Protein AF-A0AAD2JBN5-F1 (afdb_monomer_lite)

Sequence (155 aa):
MAGKEYICRPYSPGMELPEGVFPPLQGYTHGDLIAAAHGRVEALMLKKGIDPTLIRESLIALATHLTEAFEKEAVEYQIASWYQKPYIDPAARSRSVEKMGEDFGGAAVDAAGDSLKRSPLLLQGKNFYGDYIEAAGDAVHDLIVTLNAREPNAL

pLDDT: mean 89.74, std 15.07, range [35.66, 98.75]

Structure (mmCIF, N/CA/C/O backbone):
data_AF-A0AAD2JBN5-F1
#
_entry.id   AF-A0AAD2JBN5-F1
#
loop_
_atom_site.group_PDB
_atom_site.id
_atom_site.type_symbol
_atom_site.label_atom_id
_atom_site.label_alt_id
_atom_site.label_comp_id
_atom_site.label_asym_id
_atom_site.label_entity_id
_atom_site.label_seq_id
_atom_site.pdbx_PDB_ins_code
_atom_site.Cartn_x
_atom_site.Cartn_y
_atom_site.Cartn_z
_atom_site.occupancy
_atom_site.B_iso_or_equiv
_atom_site.auth_seq_id
_atom_site.auth_comp_id
_atom_site.auth_asym_id
_atom_site.auth_atom_id
_atom_site.pdbx_PDB_model_num
ATOM 1 N N . MET A 1 1 ? 17.304 26.754 -5.818 1.00 35.66 1 MET A N 1
ATOM 2 C CA . MET A 1 1 ? 16.487 26.115 -6.871 1.00 35.66 1 MET A CA 1
ATOM 3 C C . MET A 1 1 ? 15.078 26.028 -6.313 1.00 35.66 1 MET A C 1
ATOM 5 O O . MET A 1 1 ? 14.879 25.280 -5.368 1.00 35.66 1 MET A O 1
ATOM 9 N N . ALA A 1 2 ? 14.165 26.896 -6.753 1.00 36.47 2 ALA A N 1
ATOM 10 C CA . ALA A 1 2 ? 12.794 26.917 -6.245 1.00 36.47 2 ALA A CA 1
ATOM 11 C C . ALA A 1 2 ? 12.094 25.613 -6.655 1.00 36.47 2 ALA A C 1
ATOM 13 O O . ALA A 1 2 ? 12.016 25.315 -7.847 1.00 36.47 2 ALA A O 1
ATOM 14 N N . GLY A 1 3 ? 11.673 24.816 -5.670 1.00 36.81 3 GLY A N 1
ATOM 15 C CA . GLY A 1 3 ? 10.945 23.574 -5.899 1.00 36.81 3 GLY A CA 1
ATOM 16 C C . GLY A 1 3 ? 9.620 23.897 -6.572 1.00 36.81 3 GLY A C 1
ATOM 17 O O . GLY A 1 3 ? 8.780 24.572 -5.984 1.00 36.81 3 GLY A O 1
ATOM 18 N N . LYS A 1 4 ? 9.456 23.475 -7.827 1.00 38.38 4 LYS A N 1
ATOM 19 C CA . LYS A 1 4 ? 8.137 23.460 -8.451 1.00 38.38 4 LYS A CA 1
ATOM 20 C C . LYS A 1 4 ? 7.315 22.434 -7.683 1.00 38.38 4 LYS A C 1
ATOM 22 O O . LYS A 1 4 ? 7.654 21.256 -7.685 1.00 38.38 4 LYS A O 1
ATOM 27 N N . GLU A 1 5 ? 6.288 22.907 -6.996 1.00 38.88 5 GLU A N 1
ATOM 28 C CA . GLU A 1 5 ? 5.240 22.071 -6.428 1.00 38.88 5 GLU A CA 1
ATOM 29 C C . GLU A 1 5 ? 4.527 21.408 -7.615 1.00 38.88 5 GLU A C 1
ATOM 31 O O . GLU A 1 5 ? 3.776 22.050 -8.354 1.00 38.88 5 GLU A O 1
ATOM 36 N N . TYR A 1 6 ? 4.871 20.153 -7.901 1.00 48.19 6 TYR A N 1
ATOM 37 C CA . TYR A 1 6 ? 4.195 19.388 -8.938 1.00 48.19 6 TYR A CA 1
ATOM 38 C C . TYR A 1 6 ? 2.863 18.931 -8.358 1.00 48.19 6 TYR A C 1
ATOM 40 O O . TYR A 1 6 ? 2.789 17.930 -7.657 1.00 48.19 6 TYR A O 1
ATOM 48 N N . ILE A 1 7 ? 1.806 19.699 -8.618 1.00 51.84 7 ILE A N 1
ATOM 49 C CA . ILE A 1 7 ? 0.442 19.256 -8.330 1.00 51.84 7 ILE A CA 1
ATOM 50 C C . ILE A 1 7 ? 0.165 18.077 -9.265 1.00 51.84 7 ILE A C 1
ATOM 52 O O . ILE A 1 7 ? 0.057 18.269 -10.481 1.00 51.84 7 ILE A O 1
ATOM 56 N N . CYS A 1 8 ? 0.084 16.868 -8.707 1.00 55.94 8 CYS A N 1
ATOM 57 C CA . CYS A 1 8 ? -0.331 15.679 -9.438 1.00 55.94 8 CYS A CA 1
ATOM 58 C C . CYS A 1 8 ? -1.744 15.920 -9.983 1.00 55.94 8 CYS A C 1
ATOM 60 O O . CYS A 1 8 ? -2.702 16.055 -9.224 1.00 55.94 8 CYS A O 1
ATOM 62 N N . ARG A 1 9 ? -1.876 16.060 -11.307 1.00 61.97 9 ARG A N 1
ATOM 63 C CA . ARG A 1 9 ? -3.187 16.151 -11.957 1.00 61.97 9 ARG A CA 1
ATOM 64 C C . ARG A 1 9 ? -3.671 14.740 -12.289 1.00 61.97 9 ARG A C 1
ATOM 66 O O . ARG A 1 9 ? -2.858 13.945 -12.772 1.00 61.97 9 ARG A O 1
ATOM 73 N N . PRO A 1 10 ? -4.972 14.446 -12.111 1.00 69.88 10 PRO A N 1
ATOM 74 C CA . PRO A 1 10 ? -5.550 13.200 -12.593 1.00 69.88 10 PRO A CA 1
ATOM 75 C C . PRO A 1 10 ? -5.239 13.028 -14.080 1.00 69.88 10 PRO A C 1
ATOM 77 O O . PRO A 1 10 ? -5.446 13.960 -14.870 1.00 69.88 10 PRO A O 1
ATOM 80 N N . TYR A 1 11 ? -4.722 11.861 -14.460 1.00 73.62 11 TYR A N 1
ATOM 81 C CA . TYR A 1 11 ? -4.402 11.589 -15.855 1.00 73.62 11 TYR A CA 1
ATOM 82 C C . TYR A 1 11 ? -5.662 11.681 -16.721 1.00 73.62 11 TYR A C 1
ATOM 84 O O . TYR A 1 11 ? -6.729 11.181 -16.369 1.00 73.62 11 TYR A O 1
ATOM 92 N N . SER A 1 12 ? -5.536 12.315 -17.884 1.00 73.50 12 SER A N 1
ATOM 93 C CA . SER A 1 12 ? -6.559 12.302 -18.929 1.00 73.50 12 SER A CA 1
ATOM 94 C C . SER A 1 12 ? -5.926 11.768 -20.212 1.00 73.50 12 SER A C 1
ATOM 96 O O . SER A 1 12 ? -4.851 12.254 -20.580 1.00 73.50 12 SER A O 1
ATOM 98 N N . PRO A 1 13 ? -6.551 10.800 -20.912 1.00 73.81 13 PRO A N 1
ATOM 99 C CA . PRO A 1 13 ? -6.034 10.311 -22.185 1.00 73.81 13 PRO A CA 1
ATOM 100 C C . PRO A 1 13 ? -5.768 11.467 -23.158 1.00 73.81 13 PRO A C 1
ATOM 102 O O . PRO A 1 13 ? -6.639 12.305 -23.385 1.00 73.81 13 PRO A O 1
ATOM 105 N N . GLY A 1 14 ? -4.553 11.525 -23.709 1.00 71.12 14 GLY A N 1
ATOM 106 C CA . GLY A 1 14 ? -4.113 12.611 -24.594 1.00 71.12 14 GLY A CA 1
ATOM 107 C C . GLY A 1 14 ? -3.492 13.827 -23.892 1.00 71.12 14 GLY A C 1
ATOM 108 O O . GLY A 1 14 ? -3.156 14.794 -24.570 1.00 71.12 14 GLY A O 1
ATOM 109 N N . MET A 1 15 ? -3.312 13.798 -22.566 1.00 83.19 15 MET A N 1
ATOM 110 C CA . MET A 1 15 ? -2.514 14.799 -21.850 1.00 83.19 15 MET A CA 1
ATOM 111 C C . MET A 1 15 ? -1.040 14.724 -22.280 1.00 83.19 15 MET A C 1
ATOM 113 O O . MET A 1 15 ? -0.454 13.641 -22.298 1.00 83.19 15 MET A O 1
ATOM 117 N N . GLU A 1 16 ? -0.432 15.873 -22.589 1.00 81.69 16 GLU A N 1
ATOM 118 C CA . GLU A 1 16 ? 1.016 15.964 -22.799 1.00 81.69 16 GLU A CA 1
ATOM 119 C C . GLU A 1 16 ? 1.743 15.760 -21.465 1.00 81.69 16 GLU A C 1
ATOM 121 O O . GLU A 1 16 ? 1.568 16.532 -20.518 1.00 81.69 16 GLU A O 1
ATOM 126 N N . LEU A 1 17 ? 2.550 14.701 -21.392 1.00 84.81 17 LEU A N 1
ATOM 127 C CA . LEU A 1 17 ? 3.375 14.387 -20.231 1.00 84.81 17 LEU A CA 1
ATOM 128 C C . LEU A 1 17 ? 4.804 14.913 -20.436 1.00 84.81 17 LEU A C 1
ATOM 130 O O . LEU A 1 17 ? 5.271 14.982 -21.577 1.00 84.81 17 LEU A O 1
ATOM 134 N N . PRO A 1 18 ? 5.518 15.280 -19.355 1.00 85.56 18 PRO A N 1
ATOM 135 C CA . PRO A 1 18 ? 6.931 15.624 -19.444 1.00 85.56 18 PRO A CA 1
ATOM 136 C C . PRO A 1 18 ? 7.753 14.500 -20.087 1.00 85.56 18 PRO A C 1
ATOM 138 O O . PRO A 1 18 ? 7.413 13.322 -19.980 1.00 85.56 18 PRO A O 1
ATOM 141 N N . GLU A 1 19 ? 8.869 14.858 -20.718 1.00 84.38 19 GLU A N 1
ATOM 142 C CA . GLU A 1 19 ? 9.772 13.875 -21.318 1.00 84.38 19 GLU A CA 1
ATOM 143 C C . GLU A 1 19 ? 10.223 12.830 -20.282 1.00 84.38 19 GLU A C 1
ATOM 145 O O . GLU A 1 19 ? 10.639 13.168 -19.171 1.00 84.38 19 GLU A O 1
ATOM 150 N N . GLY A 1 20 ? 10.118 11.549 -20.645 1.00 82.31 20 GLY A N 1
ATOM 151 C CA . GLY A 1 20 ? 10.457 10.427 -19.767 1.00 82.31 20 GLY A CA 1
ATOM 152 C C . GLY A 1 20 ? 9.387 10.061 -18.732 1.00 82.31 20 GLY A C 1
ATOM 153 O O . GLY A 1 20 ? 9.604 9.113 -17.978 1.00 82.31 20 GLY A O 1
ATOM 154 N N . VAL A 1 21 ? 8.245 10.760 -18.703 1.00 88.44 21 VAL A N 1
ATOM 155 C CA . VAL A 1 21 ? 7.081 10.401 -17.881 1.00 88.44 21 VAL A CA 1
ATOM 156 C C . VAL A 1 21 ? 6.079 9.613 -18.717 1.00 88.44 21 VAL A C 1
ATOM 158 O O . VAL A 1 21 ? 5.659 10.045 -19.789 1.00 88.44 21 VAL A O 1
ATOM 161 N N . PHE A 1 22 ? 5.682 8.455 -18.203 1.00 89.75 22 PHE A N 1
ATOM 162 C CA . PHE A 1 22 ? 4.724 7.558 -18.838 1.00 89.75 22 PHE A CA 1
ATOM 163 C C . PHE A 1 22 ? 3.345 7.683 -18.178 1.00 89.75 22 PHE A C 1
ATOM 165 O O . PHE A 1 22 ? 3.264 8.004 -16.988 1.00 89.75 22 PHE A O 1
ATOM 172 N N . PRO A 1 23 ? 2.253 7.439 -18.927 1.00 90.44 23 PRO A N 1
ATOM 173 C CA . PRO A 1 23 ? 0.910 7.448 -18.360 1.00 90.44 23 PRO A CA 1
ATOM 174 C C . PRO A 1 23 ? 0.751 6.345 -17.299 1.00 90.44 23 PRO A C 1
ATOM 176 O O . PRO A 1 23 ? 1.409 5.306 -17.420 1.00 90.44 23 PRO A O 1
ATOM 179 N N . PRO A 1 24 ? -0.125 6.537 -16.292 1.00 91.44 24 PRO A N 1
ATOM 180 C CA . PRO A 1 24 ? -0.372 5.548 -15.249 1.00 91.44 24 PRO A CA 1
ATOM 181 C C . PRO A 1 24 ? -0.697 4.170 -15.823 1.00 91.44 24 PRO A C 1
ATOM 183 O O . PRO A 1 24 ? -1.441 4.035 -16.797 1.00 91.44 24 PRO A O 1
ATOM 186 N N . LEU A 1 25 ? -0.138 3.137 -15.201 1.00 92.88 25 LEU A N 1
ATOM 187 C CA . LEU A 1 25 ? -0.322 1.763 -15.640 1.00 92.88 25 LEU A CA 1
ATOM 188 C C . LEU A 1 25 ? -1.616 1.183 -15.057 1.00 92.88 25 LEU A C 1
ATOM 190 O O . LEU A 1 25 ? -1.845 1.247 -13.849 1.00 92.88 25 LEU A O 1
ATOM 194 N N . GLN A 1 26 ? -2.442 0.561 -15.902 1.00 91.81 26 GLN A N 1
ATOM 195 C CA . GLN A 1 26 ? -3.666 -0.100 -15.449 1.00 91.81 26 GLN A CA 1
ATOM 196 C C . GLN A 1 26 ? -3.356 -1.197 -14.415 1.00 91.81 26 GLN A C 1
ATOM 198 O O . GLN A 1 26 ? -2.539 -2.092 -14.663 1.00 91.81 26 GLN A O 1
ATOM 203 N N . GLY A 1 27 ? -4.049 -1.152 -13.274 1.00 95.00 27 GLY A N 1
ATOM 204 C CA . GLY A 1 27 ? -3.820 -2.047 -12.138 1.00 95.00 27 GLY A CA 1
ATOM 205 C C . GLY A 1 27 ? -2.760 -1.545 -11.154 1.00 95.00 27 GLY A C 1
ATOM 206 O O . GLY A 1 27 ? -2.470 -2.247 -10.190 1.00 95.00 27 GLY A O 1
ATOM 207 N N . TYR A 1 28 ? -2.182 -0.364 -11.396 1.00 96.25 28 TYR A N 1
ATOM 208 C CA . TYR A 1 28 ? -1.187 0.291 -10.539 1.00 96.25 28 TYR A CA 1
ATOM 209 C C . TYR A 1 28 ? -1.452 1.801 -10.404 1.00 96.25 28 TYR A C 1
ATOM 211 O O . TYR A 1 28 ? -0.533 2.577 -10.138 1.00 96.25 28 TYR A O 1
ATOM 219 N N . THR A 1 29 ? -2.700 2.227 -10.614 1.00 96.00 29 THR A N 1
ATOM 220 C CA . THR A 1 29 ? -3.139 3.601 -10.325 1.00 96.00 29 THR A CA 1
ATOM 221 C C . THR A 1 29 ? -3.205 3.831 -8.818 1.00 96.00 29 THR A C 1
ATOM 223 O O . THR A 1 29 ? -3.220 2.870 -8.042 1.00 96.00 29 THR A O 1
ATOM 226 N N . HIS A 1 30 ? -3.322 5.086 -8.374 1.00 96.38 30 HIS A N 1
ATOM 227 C CA . HIS A 1 30 ? -3.565 5.369 -6.950 1.00 96.38 30 HIS A CA 1
ATOM 228 C C . HIS A 1 30 ? -4.756 4.576 -6.399 1.00 96.38 30 HIS A C 1
ATOM 230 O O . HIS A 1 30 ? -4.661 3.991 -5.322 1.00 96.38 30 HIS A O 1
ATOM 236 N N . GLY A 1 31 ? -5.846 4.490 -7.166 1.00 96.62 31 GLY A N 1
ATOM 237 C CA . GLY A 1 31 ? -7.037 3.730 -6.789 1.00 96.62 31 GLY A CA 1
ATOM 238 C C . GLY A 1 31 ? -6.771 2.232 -6.620 1.00 96.62 31 GLY A C 1
ATOM 239 O O . GLY A 1 31 ? -7.271 1.635 -5.670 1.00 96.62 31 GLY A O 1
ATOM 240 N N . ASP A 1 32 ? -5.949 1.636 -7.486 1.00 98.19 32 ASP A N 1
ATOM 241 C CA . ASP A 1 32 ? -5.580 0.217 -7.389 1.00 98.19 32 ASP A CA 1
ATOM 242 C C . ASP A 1 32 ? -4.721 -0.062 -6.144 1.00 98.19 32 ASP A C 1
ATOM 244 O O . ASP A 1 32 ? -4.976 -1.020 -5.410 1.00 98.19 32 ASP A O 1
ATOM 248 N N . LEU A 1 33 ? -3.743 0.809 -5.861 1.00 98.50 33 LEU A N 1
ATOM 249 C CA . LEU A 1 33 ? -2.897 0.712 -4.666 1.00 98.50 33 LEU A CA 1
ATOM 250 C C . LEU A 1 33 ? -3.725 0.864 -3.379 1.00 98.50 33 LEU A C 1
ATOM 252 O O . LEU A 1 33 ? -3.570 0.081 -2.439 1.00 98.50 33 LEU A O 1
ATOM 256 N N . ILE A 1 34 ? -4.644 1.836 -3.348 1.00 98.56 34 ILE A N 1
ATOM 257 C CA . ILE A 1 34 ? -5.560 2.055 -2.219 1.00 98.56 34 ILE A CA 1
ATOM 258 C C . ILE A 1 34 ? -6.489 0.853 -2.038 1.00 98.56 34 ILE A C 1
ATOM 260 O O . ILE A 1 34 ? -6.687 0.401 -0.911 1.00 98.56 34 ILE A O 1
ATOM 264 N N . ALA A 1 35 ? -7.032 0.299 -3.125 1.00 98.62 35 ALA A N 1
ATOM 265 C CA . ALA A 1 35 ? -7.900 -0.872 -3.068 1.00 98.62 35 ALA A CA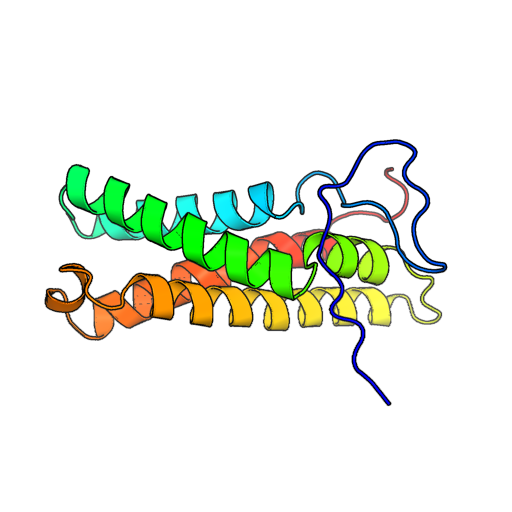 1
ATOM 266 C C . ALA A 1 35 ? -7.170 -2.105 -2.510 1.00 98.62 35 ALA A C 1
ATOM 268 O O . ALA A 1 35 ? -7.744 -2.842 -1.704 1.00 98.62 35 ALA A O 1
ATOM 269 N N . ALA A 1 36 ? -5.901 -2.309 -2.881 1.00 98.69 36 ALA A N 1
ATOM 270 C CA . ALA A 1 36 ? -5.075 -3.379 -2.326 1.00 98.69 36 ALA A CA 1
ATOM 271 C C . ALA A 1 36 ? -4.873 -3.216 -0.811 1.00 98.69 36 ALA A C 1
ATOM 273 O O . ALA A 1 36 ? -5.128 -4.158 -0.052 1.00 98.69 36 ALA A O 1
ATOM 274 N N . ALA A 1 37 ? -4.485 -2.016 -0.363 1.00 98.69 37 ALA A N 1
ATOM 275 C CA . ALA A 1 37 ? -4.337 -1.701 1.058 1.00 98.69 37 ALA A CA 1
ATOM 276 C C . ALA A 1 37 ? -5.654 -1.892 1.827 1.00 98.69 37 ALA A C 1
ATOM 278 O O . ALA A 1 37 ? -5.677 -2.559 2.863 1.00 98.69 37 ALA A O 1
ATOM 279 N N . HIS A 1 38 ? -6.764 -1.383 1.285 1.00 98.25 38 HIS A N 1
ATOM 280 C CA . HIS A 1 38 ? -8.102 -1.546 1.853 1.00 98.25 38 HIS A CA 1
ATOM 281 C C . HIS A 1 38 ? -8.461 -3.007 2.073 1.00 98.25 38 HIS A C 1
ATOM 283 O O . HIS A 1 38 ? -8.838 -3.369 3.183 1.00 98.25 38 HIS A O 1
ATOM 289 N N . GLY A 1 39 ? -8.320 -3.849 1.046 1.00 98.44 39 GLY A N 1
ATOM 290 C CA . GLY A 1 39 ? -8.704 -5.254 1.145 1.00 98.44 39 GLY A CA 1
ATOM 291 C C . GLY A 1 39 ? -7.935 -5.994 2.241 1.00 98.44 39 GLY A C 1
ATOM 292 O O . GLY A 1 39 ? -8.517 -6.778 2.995 1.00 98.44 39 GLY A O 1
ATOM 293 N N . ARG A 1 40 ? -6.631 -5.721 2.383 1.00 98.69 40 ARG A N 1
ATOM 294 C CA . ARG A 1 40 ? -5.798 -6.386 3.395 1.00 98.69 40 ARG A CA 1
ATOM 295 C C . ARG A 1 40 ? -6.091 -5.880 4.810 1.00 98.69 40 ARG A C 1
ATOM 297 O O . ARG A 1 40 ? -6.213 -6.689 5.732 1.00 98.69 40 ARG A O 1
ATOM 304 N N . VAL A 1 41 ? -6.268 -4.571 4.979 1.00 98.62 41 VAL A N 1
ATOM 305 C CA . VAL A 1 41 ? -6.617 -3.960 6.270 1.00 98.62 41 VAL A CA 1
ATOM 306 C C . VAL A 1 41 ? -8.035 -4.339 6.713 1.00 98.62 41 VAL A C 1
ATOM 308 O O . VAL A 1 41 ? -8.254 -4.659 7.882 1.00 98.62 41 VAL A O 1
ATOM 311 N N . GLU A 1 42 ? -9.003 -4.368 5.799 1.00 98.62 42 GLU A N 1
ATOM 312 C CA . GLU A 1 42 ? -10.367 -4.816 6.087 1.00 98.62 42 GLU A CA 1
ATOM 313 C C . GLU A 1 42 ? -10.372 -6.266 6.584 1.00 98.62 42 GLU A C 1
ATOM 315 O O . GLU A 1 42 ? -10.935 -6.557 7.642 1.00 98.62 42 GLU A O 1
ATOM 320 N N . ALA A 1 43 ? -9.674 -7.165 5.883 1.00 98.56 43 ALA A N 1
ATOM 321 C CA . ALA A 1 43 ? -9.550 -8.563 6.286 1.00 98.56 43 ALA A CA 1
ATOM 322 C C . ALA A 1 43 ? -8.927 -8.716 7.686 1.00 98.56 43 ALA A C 1
ATOM 324 O O . ALA A 1 43 ? -9.392 -9.532 8.490 1.00 98.56 43 ALA A O 1
ATOM 325 N N . LEU A 1 44 ? -7.909 -7.909 8.009 1.00 98.31 44 LEU A N 1
ATOM 326 C CA . LEU A 1 44 ? -7.314 -7.856 9.344 1.00 98.31 44 LEU A CA 1
ATOM 327 C C . LEU A 1 44 ? -8.340 -7.437 10.406 1.00 98.31 44 LEU A C 1
ATOM 329 O O . LEU A 1 44 ? -8.458 -8.097 11.442 1.00 98.31 44 LEU A O 1
ATOM 333 N N . MET A 1 45 ? -9.076 -6.350 10.168 1.00 98.31 45 MET A N 1
ATOM 334 C CA . MET A 1 45 ? -10.043 -5.825 11.133 1.00 98.31 45 MET A CA 1
ATOM 335 C C . MET A 1 45 ? -11.227 -6.779 11.341 1.00 98.31 45 MET A C 1
ATOM 337 O O . MET A 1 45 ? -11.625 -7.013 12.485 1.00 98.31 45 MET A O 1
ATOM 341 N N . LEU A 1 46 ? -11.725 -7.405 10.270 1.00 98.19 46 LEU A N 1
ATOM 342 C CA . LEU A 1 46 ? -12.750 -8.449 10.346 1.00 98.19 46 LEU A CA 1
ATOM 343 C C . LEU A 1 46 ? -12.271 -9.639 11.184 1.00 98.19 46 LEU A C 1
ATOM 345 O O . LEU A 1 46 ? -12.979 -10.094 12.083 1.00 98.19 46 LEU A O 1
ATOM 349 N N . LYS A 1 47 ? -11.036 -10.107 10.959 1.00 97.56 47 LYS A N 1
ATOM 350 C CA . LYS A 1 47 ? -10.431 -11.204 11.733 1.00 97.56 47 LYS A CA 1
ATOM 351 C C . LYS A 1 47 ? -10.310 -10.878 13.224 1.00 97.56 47 LYS A C 1
ATOM 353 O O . LYS A 1 47 ? -10.378 -11.783 14.054 1.00 97.56 47 LYS A O 1
ATOM 358 N N . LYS A 1 48 ? -10.125 -9.604 13.571 1.00 95.69 48 LYS A N 1
ATOM 359 C CA . LYS A 1 48 ? -10.037 -9.132 14.960 1.00 95.69 48 LYS A CA 1
ATOM 360 C C . LYS A 1 48 ? -11.397 -8.793 15.581 1.00 95.69 48 LYS A C 1
ATOM 362 O O . LYS A 1 48 ? -1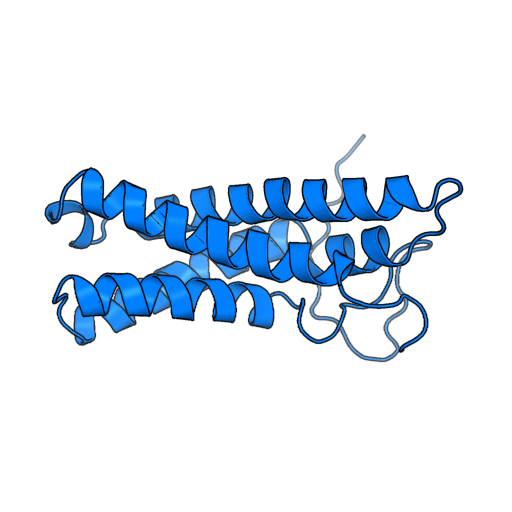1.432 -8.371 16.733 1.00 95.69 48 LYS A O 1
ATOM 367 N N . GLY A 1 49 ? -12.500 -8.998 14.857 1.00 96.56 49 GLY A N 1
ATOM 368 C CA . GLY A 1 49 ? -13.852 -8.759 15.364 1.00 96.56 49 GLY A CA 1
ATOM 369 C C . GLY A 1 49 ? -14.160 -7.280 15.603 1.00 96.56 49 GLY A C 1
ATOM 370 O O . GLY A 1 49 ? -14.939 -6.959 16.498 1.00 96.56 49 GLY A O 1
ATOM 371 N N . ILE A 1 50 ? -13.526 -6.381 14.846 1.00 97.44 50 ILE A N 1
ATOM 372 C CA . ILE A 1 50 ? -13.817 -4.946 14.910 1.00 97.44 50 ILE A CA 1
ATOM 373 C C . ILE A 1 50 ? -15.241 -4.694 14.398 1.00 97.44 50 ILE A C 1
ATOM 375 O O . ILE A 1 50 ? -15.690 -5.322 13.439 1.00 97.44 50 ILE A O 1
ATOM 379 N N . ASP A 1 51 ? -15.945 -3.764 15.044 1.00 97.25 51 ASP A N 1
ATOM 380 C CA . ASP A 1 51 ? -17.292 -3.358 14.643 1.00 97.25 51 ASP A CA 1
ATOM 381 C C . ASP A 1 51 ? -17.328 -2.894 13.167 1.00 97.25 51 ASP A C 1
ATOM 383 O O . ASP A 1 51 ? -16.494 -2.071 12.779 1.00 97.25 51 ASP A O 1
ATOM 387 N N . PRO A 1 52 ? -18.290 -3.353 12.340 1.00 96.75 52 PRO A N 1
ATOM 388 C CA . PRO A 1 52 ? -18.349 -3.003 10.918 1.00 96.75 52 PRO A CA 1
ATOM 389 C C . PRO A 1 52 ? -18.448 -1.501 10.623 1.00 96.75 52 PRO A C 1
ATOM 391 O O . PRO A 1 52 ? -17.922 -1.038 9.610 1.00 96.75 52 PRO A O 1
ATOM 394 N N . THR A 1 53 ? -19.093 -0.722 11.497 1.00 96.81 53 THR A N 1
ATOM 395 C CA . THR A 1 53 ? -19.160 0.739 11.341 1.00 96.81 53 THR A CA 1
ATOM 396 C C . THR A 1 53 ? -17.780 1.335 11.559 1.00 96.81 53 THR A C 1
ATOM 398 O O . THR A 1 53 ? -17.323 2.150 10.760 1.00 96.81 53 THR A O 1
ATOM 401 N N . LEU A 1 54 ? -17.074 0.881 12.597 1.00 96.75 54 LEU A N 1
ATOM 402 C CA . LEU A 1 54 ? -15.709 1.324 12.854 1.00 96.75 54 LEU A CA 1
ATOM 403 C C . LEU A 1 54 ? -14.743 0.906 11.734 1.00 96.75 54 LEU A C 1
ATOM 405 O O . LEU A 1 54 ? -13.878 1.701 11.369 1.00 96.75 54 LEU A O 1
ATOM 409 N N . ILE A 1 55 ? -14.909 -0.287 11.151 1.00 98.19 55 ILE A N 1
ATOM 410 C CA . ILE A 1 55 ? -14.153 -0.719 9.963 1.00 98.19 55 ILE A CA 1
ATOM 411 C C . ILE A 1 55 ? -14.354 0.278 8.826 1.00 98.19 55 ILE A C 1
ATOM 413 O O . ILE A 1 55 ? -13.377 0.803 8.298 1.00 98.19 55 ILE A O 1
ATOM 417 N N . ARG A 1 56 ? -15.610 0.585 8.484 1.00 98.06 56 ARG A N 1
ATOM 418 C CA . ARG A 1 56 ? -15.942 1.509 7.395 1.00 98.06 56 ARG A CA 1
ATOM 419 C C . ARG A 1 56 ? -15.293 2.879 7.585 1.00 98.06 56 ARG A C 1
ATOM 421 O O . ARG A 1 56 ? -14.641 3.366 6.667 1.00 98.06 56 ARG A O 1
ATOM 428 N N . GLU A 1 57 ? -15.446 3.484 8.760 1.00 97.69 57 GLU A N 1
ATOM 429 C CA . GLU A 1 57 ? -14.865 4.804 9.040 1.00 97.69 57 GLU A CA 1
ATOM 430 C C . GLU A 1 57 ? -13.329 4.772 9.019 1.00 97.69 57 GLU A C 1
ATOM 432 O O . GLU A 1 57 ? -12.692 5.694 8.511 1.00 97.69 57 GLU A O 1
ATOM 437 N N . SER A 1 58 ? -12.724 3.681 9.496 1.00 97.56 58 SER A N 1
ATOM 438 C CA . SER A 1 58 ? -11.266 3.513 9.471 1.00 97.56 58 SER A CA 1
ATOM 439 C C . SER A 1 58 ? -10.731 3.354 8.050 1.00 97.56 58 SER A C 1
ATOM 441 O O . SER A 1 58 ? -9.706 3.941 7.718 1.00 97.56 58 SER A O 1
ATOM 443 N N . LEU A 1 59 ? -11.446 2.631 7.183 1.00 98.31 59 LEU A N 1
ATOM 444 C CA . LEU A 1 59 ? -11.099 2.520 5.765 1.00 98.31 59 LEU A CA 1
ATOM 445 C C . LEU A 1 59 ? -11.277 3.856 5.029 1.00 98.31 59 LEU A C 1
ATOM 447 O O . LEU A 1 59 ? -10.457 4.199 4.191 1.00 98.31 59 LEU A O 1
ATOM 451 N N . ILE A 1 60 ? -12.290 4.664 5.359 1.00 98.19 60 ILE A N 1
ATOM 452 C CA . ILE A 1 60 ? -12.428 6.016 4.782 1.00 98.19 60 ILE A CA 1
ATOM 453 C C . ILE A 1 60 ? -11.224 6.892 5.161 1.00 98.19 60 ILE A C 1
ATOM 455 O O . ILE A 1 60 ? -10.652 7.569 4.300 1.00 98.19 60 ILE A O 1
ATOM 459 N N . ALA A 1 61 ? -10.810 6.856 6.431 1.00 98.12 61 ALA A N 1
ATOM 460 C CA . ALA A 1 61 ? -9.624 7.572 6.893 1.00 98.12 61 ALA A CA 1
ATOM 461 C C . ALA A 1 61 ? -8.354 7.070 6.185 1.00 98.12 61 ALA A C 1
ATOM 463 O O . ALA A 1 61 ? -7.563 7.877 5.698 1.00 98.12 61 ALA A O 1
ATOM 464 N N . LEU A 1 62 ? -8.188 5.750 6.063 1.00 98.56 62 LEU A N 1
ATOM 465 C CA . LEU A 1 62 ? -7.067 5.136 5.352 1.00 98.56 62 LEU A CA 1
ATOM 466 C C . LEU A 1 62 ? -6.996 5.591 3.891 1.00 98.56 62 LEU A C 1
ATOM 468 O O . LEU A 1 62 ? -5.948 6.070 3.465 1.00 98.56 62 LEU A O 1
ATOM 472 N N . ALA A 1 63 ? -8.103 5.505 3.144 1.00 98.31 63 ALA A N 1
ATOM 473 C CA . ALA A 1 63 ? -8.171 5.978 1.761 1.00 98.31 63 ALA A CA 1
ATOM 474 C C . ALA A 1 63 ? -7.765 7.445 1.640 1.00 98.31 63 ALA A C 1
ATOM 476 O O . ALA A 1 63 ? -7.026 7.798 0.725 1.00 98.31 63 ALA A O 1
ATOM 477 N N . THR A 1 64 ? -8.234 8.293 2.559 1.00 98.06 64 THR A N 1
ATOM 478 C CA . THR A 1 64 ? -7.944 9.733 2.538 1.00 98.06 64 THR A CA 1
ATOM 479 C C . THR A 1 64 ? -6.444 9.980 2.670 1.00 98.06 64 THR A C 1
ATOM 481 O O . THR A 1 64 ? -5.846 10.628 1.816 1.00 98.06 64 THR A O 1
ATOM 484 N N . HIS A 1 65 ? -5.813 9.384 3.683 1.00 98.38 65 HIS A N 1
ATOM 485 C CA . HIS A 1 65 ? -4.381 9.557 3.923 1.00 98.38 65 HIS A CA 1
ATOM 486 C C . HIS A 1 65 ? -3.509 8.927 2.830 1.00 98.38 65 HIS A C 1
ATOM 488 O O . HIS A 1 65 ? -2.494 9.511 2.452 1.00 98.38 65 HIS A O 1
ATOM 494 N N . LEU A 1 66 ? -3.899 7.768 2.290 1.00 98.25 66 LEU A N 1
ATOM 495 C CA . LEU A 1 66 ? -3.191 7.160 1.161 1.00 98.25 66 LEU A CA 1
ATOM 496 C C . LEU A 1 66 ? -3.310 8.012 -0.104 1.00 98.25 66 LEU A C 1
ATOM 498 O O . LEU A 1 66 ? -2.318 8.184 -0.803 1.00 98.25 66 LEU A O 1
ATOM 502 N N . THR A 1 67 ? -4.489 8.576 -0.377 1.00 97.44 67 THR A N 1
ATOM 503 C CA . THR A 1 67 ? -4.693 9.480 -1.520 1.00 97.44 67 THR A CA 1
ATOM 504 C C . THR A 1 67 ? -3.761 10.681 -1.412 1.00 97.44 67 THR A C 1
ATOM 506 O O . THR A 1 67 ? -2.991 10.938 -2.330 1.00 97.44 67 THR A O 1
ATOM 509 N N . GLU A 1 68 ? -3.750 11.359 -0.261 1.00 96.19 68 GLU A N 1
ATOM 510 C CA . GLU A 1 68 ? -2.873 12.511 -0.028 1.00 96.19 68 GLU A CA 1
ATOM 511 C C . GLU A 1 68 ? -1.387 12.154 -0.195 1.00 96.19 68 GLU A C 1
ATOM 513 O O . GLU A 1 68 ? -0.638 12.881 -0.852 1.00 96.19 68 GLU A O 1
ATOM 518 N N . ALA A 1 69 ? -0.951 11.022 0.369 1.00 96.44 69 ALA A N 1
ATOM 519 C CA . ALA A 1 69 ? 0.431 10.564 0.261 1.00 96.44 69 ALA A CA 1
ATOM 520 C C . ALA A 1 69 ? 0.816 10.231 -1.190 1.00 96.44 69 ALA A C 1
ATOM 522 O O . ALA A 1 69 ? 1.882 10.630 -1.664 1.00 96.44 69 ALA A O 1
ATOM 523 N N . PHE A 1 70 ? -0.055 9.529 -1.915 1.00 96.12 70 PHE A N 1
ATOM 524 C CA . PHE A 1 70 ? 0.229 9.086 -3.275 1.00 96.12 70 PHE A CA 1
ATOM 525 C C . PHE A 1 70 ? 0.151 10.211 -4.306 1.00 96.12 70 PHE A C 1
ATOM 527 O O . PHE A 1 70 ? 0.944 10.220 -5.253 1.00 96.12 70 PHE A O 1
ATOM 534 N N . GLU A 1 71 ? -0.753 11.171 -4.123 1.00 94.38 71 GLU A N 1
ATOM 535 C CA . GLU A 1 71 ? -0.835 12.373 -4.953 1.00 94.38 71 GLU A CA 1
ATOM 536 C C . GLU A 1 71 ? 0.383 13.271 -4.753 1.00 94.38 71 GLU A C 1
ATOM 538 O O . GLU A 1 71 ? 0.964 13.735 -5.735 1.00 94.38 71 GLU A O 1
ATOM 543 N N . L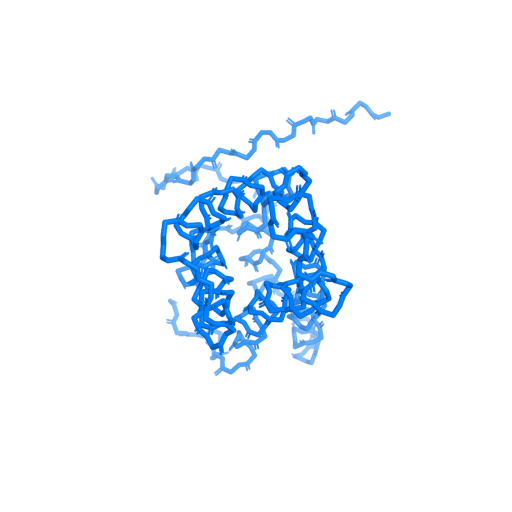YS A 1 72 ? 0.820 13.469 -3.502 1.00 90.94 72 LYS A N 1
ATOM 544 C CA . LYS A 1 72 ? 2.000 14.285 -3.187 1.00 90.94 72 LYS A CA 1
ATOM 545 C C . LYS A 1 72 ? 3.258 13.790 -3.902 1.00 90.94 72 LYS A C 1
ATOM 547 O O . LYS A 1 72 ? 4.047 14.599 -4.383 1.00 90.94 72 LYS A O 1
ATOM 552 N N . GLU A 1 73 ? 3.427 12.475 -3.982 1.00 89.75 73 GLU A N 1
ATOM 553 C CA . GLU A 1 73 ? 4.578 11.845 -4.631 1.00 89.75 73 GLU A CA 1
ATOM 554 C C . GLU A 1 73 ? 4.301 11.462 -6.097 1.00 89.75 73 GLU A C 1
ATOM 556 O O . GLU A 1 73 ? 5.176 10.919 -6.763 1.00 89.75 73 GLU A O 1
ATOM 561 N N . ALA A 1 74 ? 3.104 11.718 -6.640 1.00 92.69 74 ALA A N 1
ATOM 562 C CA . ALA A 1 74 ? 2.709 11.296 -7.989 1.00 92.69 74 ALA A CA 1
ATOM 563 C C . ALA A 1 74 ? 3.005 9.800 -8.273 1.00 92.69 74 ALA A C 1
ATOM 565 O O . ALA A 1 74 ? 3.503 9.436 -9.343 1.00 92.69 74 ALA A O 1
ATOM 566 N N . VAL A 1 75 ? 2.712 8.931 -7.296 1.00 95.00 75 VAL A N 1
ATOM 567 C CA . VAL A 1 75 ? 3.162 7.522 -7.252 1.00 95.00 75 VAL A CA 1
ATOM 568 C C . VAL A 1 75 ? 2.848 6.739 -8.528 1.00 95.00 75 VAL A C 1
ATOM 570 O O . VAL A 1 75 ? 3.723 6.060 -9.057 1.00 95.00 75 VAL A O 1
ATOM 573 N N . GLU A 1 76 ? 1.637 6.858 -9.073 1.00 94.81 76 GLU A N 1
ATOM 574 C CA . GLU A 1 76 ? 1.232 6.114 -10.272 1.00 94.81 76 GLU A CA 1
ATOM 575 C C . GLU A 1 76 ? 2.076 6.449 -11.516 1.00 94.81 76 GLU A C 1
ATOM 577 O O . GLU A 1 76 ? 2.400 5.564 -12.312 1.00 94.81 76 GLU A O 1
ATOM 582 N N . TYR A 1 77 ? 2.512 7.706 -11.649 1.00 93.25 77 TYR A N 1
ATOM 583 C CA . TYR A 1 77 ? 3.408 8.137 -12.721 1.00 93.25 77 TYR A CA 1
ATOM 584 C C . TYR A 1 77 ? 4.836 7.658 -12.476 1.00 93.25 77 TYR A C 1
ATOM 586 O O . TYR A 1 77 ? 5.518 7.262 -13.425 1.00 93.25 77 TYR A O 1
ATOM 594 N N . GLN A 1 78 ? 5.300 7.668 -11.221 1.00 95.06 78 GLN A N 1
ATOM 595 C CA . GLN A 1 78 ? 6.613 7.128 -10.873 1.00 95.06 78 GLN A CA 1
ATOM 596 C C . GLN A 1 78 ? 6.687 5.631 -11.182 1.00 95.06 78 GLN A C 1
ATOM 598 O O . GLN A 1 78 ? 7.605 5.216 -11.888 1.00 95.06 78 GLN A O 1
ATOM 603 N N . ILE A 1 79 ? 5.686 4.849 -10.757 1.00 95.38 79 ILE A N 1
ATOM 604 C CA . ILE A 1 79 ? 5.592 3.412 -11.048 1.00 95.38 79 ILE A CA 1
ATOM 605 C C . ILE A 1 79 ? 5.630 3.170 -12.554 1.00 95.38 79 ILE A C 1
ATOM 607 O O . ILE A 1 79 ? 6.478 2.416 -13.035 1.00 95.38 79 ILE A O 1
ATOM 611 N N . ALA A 1 80 ? 4.751 3.833 -13.310 1.00 94.00 80 ALA A N 1
ATOM 612 C CA . ALA A 1 80 ? 4.677 3.654 -14.754 1.00 94.00 80 ALA A CA 1
ATOM 613 C C . ALA A 1 80 ? 6.003 3.994 -15.445 1.00 94.00 80 ALA A C 1
ATOM 615 O O . ALA A 1 80 ? 6.481 3.225 -16.281 1.00 94.00 80 ALA A O 1
ATOM 616 N N . SER A 1 81 ? 6.613 5.119 -15.073 1.00 92.69 81 SER A N 1
ATOM 617 C CA . SER A 1 81 ? 7.820 5.622 -15.730 1.00 92.69 81 SER A CA 1
ATOM 618 C C . SER A 1 81 ? 9.048 4.797 -15.385 1.00 92.69 81 SER A C 1
ATOM 620 O O . SER A 1 81 ? 9.873 4.506 -16.248 1.00 92.69 81 SER A O 1
ATOM 622 N N . TRP A 1 82 ? 9.181 4.382 -14.129 1.00 93.12 82 TRP A N 1
ATOM 623 C CA . TRP A 1 82 ? 10.300 3.551 -13.711 1.00 93.12 82 TRP A CA 1
ATOM 624 C C . TRP A 1 82 ? 10.152 2.142 -14.265 1.00 93.12 82 TRP A C 1
ATOM 626 O O . TRP A 1 82 ? 11.143 1.583 -14.705 1.00 93.12 82 TRP A O 1
ATOM 636 N N . TYR A 1 83 ? 8.945 1.586 -14.344 1.00 92.31 83 TYR A N 1
ATOM 637 C CA . TYR A 1 83 ? 8.755 0.277 -14.962 1.00 92.31 83 TYR A CA 1
ATOM 638 C C . TYR A 1 83 ? 9.064 0.275 -16.471 1.00 92.31 83 TYR A C 1
ATOM 640 O O . TYR A 1 83 ? 9.685 -0.669 -16.962 1.00 92.31 83 TYR A O 1
ATOM 648 N N . GLN A 1 84 ? 8.663 1.327 -17.197 1.00 90.12 84 GLN A N 1
ATOM 649 C CA . GLN A 1 84 ? 8.743 1.390 -18.666 1.00 90.12 84 GLN A CA 1
ATOM 650 C C . GLN A 1 84 ? 10.029 2.016 -19.218 1.00 90.12 84 GLN A C 1
ATOM 652 O O . GLN A 1 84 ? 10.309 1.868 -20.411 1.00 90.12 84 GLN A O 1
ATOM 657 N N . LYS A 1 85 ? 10.834 2.712 -18.402 1.00 88.69 85 LYS A N 1
ATOM 658 C CA . LYS A 1 85 ? 12.094 3.289 -18.892 1.00 88.69 85 LYS A CA 1
ATOM 659 C C . LYS A 1 85 ? 13.031 2.194 -19.426 1.00 88.69 85 LYS A C 1
ATOM 661 O O . LYS A 1 85 ? 13.039 1.074 -18.912 1.00 88.69 85 LYS A O 1
ATOM 666 N N . PRO A 1 86 ? 13.871 2.498 -20.426 1.00 87.31 86 PRO A N 1
ATOM 667 C CA . PRO A 1 86 ? 14.821 1.527 -20.945 1.00 87.31 86 PRO A CA 1
ATOM 668 C C . PRO A 1 86 ? 15.877 1.173 -19.889 1.00 87.31 86 PRO A C 1
ATOM 670 O O . PRO A 1 86 ? 16.495 2.050 -19.281 1.00 87.31 86 PRO A O 1
ATOM 673 N N . TYR A 1 87 ? 16.121 -0.125 -19.712 1.00 85.88 87 TYR A N 1
ATOM 674 C CA . TYR A 1 87 ? 17.182 -0.654 -18.857 1.00 85.88 87 TYR A CA 1
ATOM 675 C C . TYR A 1 87 ? 18.246 -1.343 -19.707 1.00 85.88 87 TYR A C 1
ATOM 677 O O . TYR A 1 87 ? 17.929 -2.172 -20.555 1.00 85.88 87 TYR A O 1
ATOM 685 N N . ILE A 1 88 ? 19.515 -1.024 -19.445 1.00 87.25 88 ILE A N 1
ATOM 686 C CA . ILE A 1 88 ? 20.657 -1.689 -20.093 1.00 87.25 88 ILE A CA 1
ATOM 687 C C . ILE A 1 88 ? 20.815 -3.120 -19.552 1.00 87.25 88 ILE A C 1
ATOM 689 O O . ILE A 1 88 ? 21.049 -4.052 -20.313 1.00 87.25 88 ILE A O 1
ATOM 693 N N . ASP A 1 89 ? 20.668 -3.287 -18.234 1.00 87.44 89 ASP A N 1
ATOM 694 C CA . ASP A 1 89 ? 20.687 -4.582 -17.548 1.00 87.44 89 ASP A CA 1
ATOM 695 C C . ASP A 1 89 ? 19.243 -5.050 -17.281 1.00 87.44 89 ASP A C 1
ATOM 697 O O . ASP A 1 89 ? 18.530 -4.386 -16.520 1.00 87.44 89 ASP A O 1
ATOM 701 N N . PRO A 1 90 ? 18.799 -6.196 -17.831 1.00 76.19 90 PRO A N 1
ATOM 702 C CA . PRO A 1 90 ? 17.477 -6.753 -17.551 1.00 76.19 90 PRO A CA 1
ATOM 703 C C . PRO A 1 90 ? 17.197 -6.968 -16.056 1.00 76.19 90 PRO A C 1
ATOM 705 O O . PRO A 1 90 ? 16.060 -6.800 -15.612 1.00 76.19 90 PRO A O 1
ATOM 708 N N . ALA A 1 91 ? 18.221 -7.279 -15.254 1.00 88.06 91 ALA A N 1
ATOM 709 C CA . ALA A 1 91 ? 18.072 -7.450 -13.812 1.00 88.06 91 ALA A CA 1
ATOM 710 C C . ALA A 1 91 ? 17.900 -6.111 -13.069 1.00 88.06 91 ALA A C 1
ATOM 712 O O . ALA A 1 91 ? 17.353 -6.083 -11.965 1.00 88.06 91 ALA A O 1
ATOM 713 N N . ALA A 1 92 ? 18.312 -4.985 -13.665 1.00 90.12 92 ALA A N 1
ATOM 714 C CA . ALA A 1 92 ? 18.117 -3.661 -13.080 1.00 90.12 92 ALA A CA 1
ATOM 715 C C . ALA A 1 92 ? 16.641 -3.251 -13.042 1.00 90.12 92 ALA A C 1
ATOM 717 O O . ALA A 1 92 ? 16.237 -2.578 -12.095 1.00 90.12 92 ALA A O 1
ATOM 718 N N . ARG A 1 93 ? 15.823 -3.708 -14.003 1.00 90.69 93 ARG A N 1
ATOM 719 C CA . ARG A 1 93 ? 14.368 -3.507 -13.952 1.00 90.69 93 ARG A CA 1
ATOM 720 C C . ARG A 1 93 ? 13.774 -4.179 -12.722 1.00 90.69 93 ARG A C 1
ATOM 722 O O . ARG A 1 93 ? 13.052 -3.537 -11.970 1.00 90.69 93 ARG A O 1
ATOM 729 N N . SER A 1 94 ? 14.130 -5.442 -12.487 1.00 92.50 94 SER A N 1
ATOM 730 C CA . SER A 1 94 ? 13.580 -6.199 -11.361 1.00 92.50 94 SER A CA 1
ATOM 731 C C . SER A 1 94 ? 13.950 -5.593 -10.009 1.00 92.50 94 SER A C 1
ATOM 733 O O . SER A 1 94 ? 13.077 -5.412 -9.165 1.00 92.50 94 SER A O 1
ATOM 735 N N . ARG A 1 95 ? 15.208 -5.158 -9.844 1.00 94.44 95 ARG A N 1
ATOM 736 C CA . ARG A 1 95 ? 15.642 -4.412 -8.651 1.00 94.44 95 ARG A CA 1
ATOM 737 C C . ARG A 1 95 ? 14.924 -3.072 -8.498 1.00 94.44 95 ARG A C 1
ATOM 739 O O . ARG A 1 95 ? 14.647 -2.654 -7.383 1.00 94.44 95 ARG A O 1
ATOM 746 N N . SER A 1 96 ? 14.632 -2.390 -9.604 1.00 94.44 96 SER A N 1
ATOM 747 C CA . SER A 1 96 ? 13.887 -1.131 -9.576 1.00 94.44 96 SER A CA 1
ATOM 748 C C . SER A 1 96 ? 12.436 -1.333 -9.153 1.00 94.44 96 SER A C 1
ATOM 750 O O . SER A 1 96 ? 11.915 -0.497 -8.429 1.00 94.44 96 SER A O 1
ATOM 752 N N . VAL A 1 97 ? 11.792 -2.415 -9.599 1.00 95.38 97 VAL A N 1
ATOM 753 C CA . VAL A 1 97 ? 10.436 -2.785 -9.171 1.00 95.38 97 VAL A CA 1
ATOM 754 C C . VAL A 1 97 ? 10.410 -3.112 -7.687 1.00 95.38 97 VAL A C 1
ATOM 756 O O . VAL A 1 97 ? 9.559 -2.583 -6.982 1.00 95.38 97 VAL A O 1
ATOM 759 N N . GLU A 1 98 ? 11.370 -3.904 -7.210 1.00 97.06 98 GLU A N 1
ATOM 760 C CA . GLU A 1 98 ? 11.498 -4.204 -5.781 1.00 97.06 98 GLU A CA 1
ATOM 761 C C . GLU A 1 98 ? 11.648 -2.917 -4.972 1.00 97.06 98 GLU A C 1
ATOM 763 O O . GLU A 1 98 ? 10.911 -2.674 -4.021 1.00 97.06 98 GLU A O 1
ATOM 768 N N . LYS A 1 99 ? 12.534 -2.021 -5.426 1.00 97.19 99 LYS A N 1
ATOM 769 C CA . LYS A 1 99 ? 12.778 -0.766 -4.727 1.00 97.19 99 LYS A CA 1
ATOM 770 C C . LYS A 1 99 ? 11.550 0.147 -4.690 1.00 97.19 99 LYS A C 1
ATOM 772 O O . LYS A 1 99 ? 11.291 0.769 -3.666 1.00 97.19 99 LYS A O 1
ATOM 777 N N . MET A 1 100 ? 10.775 0.201 -5.776 1.00 96.75 100 MET A N 1
ATOM 778 C CA . MET A 1 100 ? 9.489 0.908 -5.786 1.00 96.75 100 MET A CA 1
ATOM 779 C C . MET A 1 100 ? 8.492 0.290 -4.807 1.00 96.75 100 MET A C 1
ATOM 781 O O . MET A 1 100 ? 7.776 1.026 -4.134 1.00 96.75 100 MET A O 1
ATOM 785 N N . GLY A 1 101 ? 8.444 -1.042 -4.729 1.00 97.75 101 GLY A N 1
ATOM 786 C CA . GLY A 1 101 ? 7.619 -1.753 -3.758 1.00 97.75 101 GLY A CA 1
ATOM 787 C C . GLY A 1 101 ? 7.972 -1.349 -2.330 1.00 97.75 101 GLY A C 1
ATOM 788 O O . GLY A 1 101 ? 7.079 -1.004 -1.562 1.00 97.75 101 GLY A O 1
ATOM 789 N N . GLU A 1 102 ? 9.263 -1.328 -1.988 1.00 98.00 102 GLU A N 1
ATOM 790 C CA . GLU A 1 102 ? 9.744 -0.883 -0.673 1.00 98.00 102 GLU A CA 1
ATOM 791 C C . GLU A 1 102 ? 9.368 0.576 -0.383 1.00 98.00 102 GLU A C 1
ATOM 793 O O . GLU A 1 102 ? 8.840 0.880 0.685 1.00 98.00 102 GLU A O 1
ATOM 798 N N . ASP A 1 103 ? 9.638 1.483 -1.326 1.00 97.81 103 ASP A N 1
ATOM 799 C CA . ASP A 1 103 ? 9.461 2.922 -1.120 1.00 97.81 103 ASP A CA 1
ATOM 800 C C . ASP A 1 103 ? 7.978 3.291 -0.980 1.00 97.81 103 ASP A C 1
ATOM 802 O O . ASP A 1 103 ? 7.585 3.982 -0.036 1.00 97.81 103 ASP A O 1
ATOM 806 N N . PHE A 1 104 ? 7.127 2.795 -1.881 1.00 98.00 104 PHE A N 1
ATOM 807 C CA . PHE A 1 104 ? 5.697 3.105 -1.854 1.00 98.00 104 PHE A CA 1
ATOM 808 C C . PHE A 1 104 ? 4.925 2.258 -0.837 1.00 98.00 104 PHE A C 1
ATOM 810 O O . PHE A 1 104 ? 3.936 2.739 -0.282 1.00 98.00 104 PHE A O 1
ATOM 817 N N . GLY A 1 105 ? 5.405 1.053 -0.517 1.00 98.31 105 GLY A N 1
ATOM 818 C CA . GLY A 1 105 ? 4.953 0.299 0.651 1.00 98.31 105 GLY A CA 1
ATOM 819 C C . GLY A 1 105 ? 5.236 1.063 1.947 1.00 98.31 105 GLY A C 1
ATOM 820 O O . GLY A 1 105 ? 4.333 1.245 2.758 1.00 98.31 105 GLY A O 1
ATOM 821 N N . GLY A 1 106 ? 6.443 1.613 2.107 1.00 98.25 106 GLY A N 1
ATOM 822 C CA . GLY A 1 106 ? 6.799 2.475 3.240 1.00 98.25 106 GLY A CA 1
ATOM 823 C C . GLY A 1 106 ? 5.932 3.735 3.334 1.00 98.25 106 GLY A C 1
ATOM 824 O O . GLY A 1 106 ? 5.424 4.054 4.407 1.00 98.25 106 GLY A O 1
ATOM 825 N N . ALA A 1 107 ? 5.665 4.404 2.209 1.00 97.88 107 ALA A N 1
ATOM 826 C CA . ALA A 1 107 ? 4.742 5.543 2.181 1.00 97.88 107 ALA A CA 1
ATOM 827 C C . ALA A 1 107 ? 3.323 5.156 2.643 1.00 97.88 107 ALA A C 1
ATOM 829 O O . ALA A 1 107 ? 2.661 5.924 3.345 1.00 97.88 107 ALA A O 1
ATOM 830 N N . ALA A 1 108 ? 2.861 3.953 2.293 1.00 98.56 108 ALA A N 1
ATOM 831 C CA . ALA A 1 108 ? 1.578 3.434 2.752 1.00 98.56 108 ALA A CA 1
ATOM 832 C C . ALA A 1 108 ? 1.575 3.087 4.252 1.00 98.56 108 ALA A C 1
ATOM 834 O O . ALA A 1 108 ? 0.566 3.332 4.912 1.00 98.56 108 ALA A O 1
ATOM 835 N N . VAL A 1 109 ? 2.689 2.592 4.810 1.00 98.69 109 VAL A N 1
ATOM 836 C CA . VAL A 1 109 ? 2.865 2.405 6.266 1.00 98.69 109 VAL A CA 1
ATOM 837 C C . VAL A 1 109 ? 2.699 3.736 7.001 1.00 98.69 109 VAL A C 1
ATOM 839 O O . VAL A 1 109 ? 1.921 3.820 7.955 1.00 98.69 109 VAL A O 1
ATOM 842 N N . ASP A 1 110 ? 3.385 4.785 6.542 1.00 98.25 110 ASP A N 1
ATOM 843 C CA . ASP A 1 110 ? 3.330 6.112 7.163 1.00 98.25 110 ASP A CA 1
ATOM 844 C C . ASP A 1 110 ? 1.916 6.709 7.083 1.00 98.25 110 ASP A C 1
ATOM 846 O O . ASP A 1 110 ? 1.361 7.156 8.091 1.00 98.25 110 ASP A O 1
ATOM 850 N N . ALA A 1 111 ? 1.286 6.645 5.907 1.00 98.12 111 ALA A N 1
ATOM 851 C CA . ALA A 1 111 ? -0.085 7.110 5.703 1.00 98.12 111 ALA A CA 1
ATOM 852 C C . ALA A 1 111 ? -1.102 6.328 6.5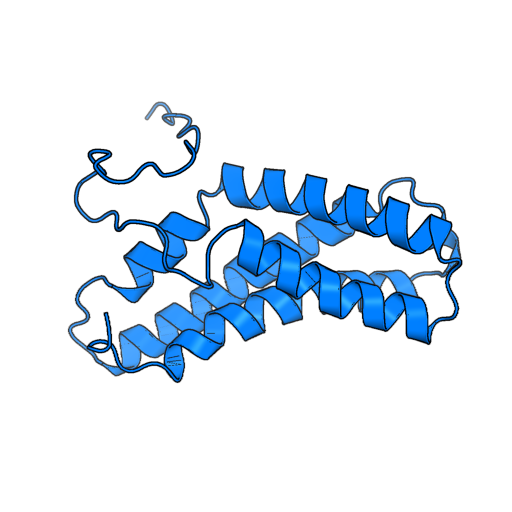54 1.00 98.12 111 ALA A C 1
ATOM 854 O O . ALA A 1 111 ? -2.022 6.913 7.133 1.00 98.12 111 ALA A O 1
ATOM 855 N N . ALA A 1 112 ? -0.929 5.010 6.684 1.00 98.38 112 ALA A N 1
ATOM 856 C CA . ALA A 1 112 ? -1.768 4.178 7.537 1.00 98.38 112 ALA A CA 1
ATOM 857 C C . ALA A 1 112 ? -1.606 4.548 9.019 1.00 98.38 112 ALA A C 1
ATOM 859 O O . ALA A 1 112 ? -2.607 4.667 9.731 1.00 98.38 112 ALA A O 1
ATOM 860 N N . GLY A 1 113 ? -0.378 4.796 9.480 1.00 97.81 113 GLY A N 1
ATOM 861 C CA . GLY A 1 113 ? -0.116 5.285 10.835 1.00 97.81 113 GLY A CA 1
ATOM 862 C C . GLY A 1 113 ? -0.791 6.631 11.103 1.00 97.81 113 GLY A C 1
ATOM 863 O O . GLY A 1 113 ? -1.432 6.824 12.141 1.00 97.81 113 GLY A O 1
ATOM 864 N N . ASP A 1 114 ? -0.728 7.534 10.127 1.00 98.00 114 ASP A N 1
ATOM 865 C CA . ASP A 1 114 ? -1.379 8.837 10.185 1.00 98.00 114 ASP A CA 1
ATOM 866 C C . ASP A 1 114 ? -2.907 8.733 10.225 1.00 98.00 114 ASP A C 1
ATOM 868 O O . ASP A 1 114 ? -3.533 9.428 11.029 1.00 98.00 114 ASP A O 1
ATOM 872 N N . SER A 1 115 ? -3.496 7.794 9.478 1.00 97.12 115 SER A N 1
ATOM 873 C CA . SER A 1 115 ? -4.945 7.535 9.481 1.00 97.12 115 SER A CA 1
ATOM 874 C C . SER A 1 115 ? -5.495 7.081 10.835 1.00 97.12 115 SER A C 1
ATOM 876 O O . SER A 1 115 ? -6.664 7.305 11.152 1.00 97.12 115 SER A O 1
ATOM 878 N N . LEU A 1 116 ? -4.650 6.477 11.675 1.00 96.56 116 LEU A N 1
ATOM 879 C CA . LEU A 1 116 ? -5.035 6.044 13.013 1.00 96.56 116 LEU A CA 1
ATOM 880 C C . LEU A 1 116 ? -4.954 7.168 14.049 1.00 96.56 116 LEU A C 1
ATOM 882 O O . LEU A 1 116 ? -5.435 6.986 15.173 1.00 96.56 116 LEU A O 1
ATOM 886 N N . LYS A 1 117 ? -4.386 8.338 13.720 1.00 92.88 117 LYS A N 1
ATOM 887 C CA . LYS A 1 117 ? -4.319 9.468 14.656 1.00 92.88 117 LYS A CA 1
ATOM 888 C C . LYS A 1 117 ? -5.739 9.847 15.078 1.00 92.88 117 LYS A C 1
ATOM 890 O O . LYS A 1 117 ? -6.538 10.319 14.280 1.00 92.88 117 LYS A O 1
ATOM 895 N N . ARG A 1 118 ? -6.026 9.696 16.378 1.00 88.12 118 ARG A N 1
ATOM 896 C CA . ARG A 1 118 ? -7.343 9.944 17.010 1.00 88.12 118 ARG A CA 1
ATOM 897 C C . ARG A 1 118 ? -8.422 8.897 16.698 1.00 88.12 118 ARG A C 1
ATOM 899 O O . ARG A 1 118 ? -9.565 9.087 17.105 1.00 88.12 118 ARG A O 1
ATOM 906 N N . SER A 1 119 ? -8.072 7.785 16.053 1.00 92.62 119 SER A N 1
ATOM 907 C CA . SER A 1 119 ? -8.989 6.659 15.880 1.00 92.62 119 SER A CA 1
ATOM 908 C C . SER A 1 119 ? -9.193 5.917 17.209 1.00 92.62 119 SER A C 1
ATOM 910 O O . SER A 1 119 ? -8.216 5.657 17.923 1.00 92.62 119 SER A O 1
ATOM 912 N N . PRO A 1 120 ? -10.427 5.496 17.547 1.00 93.19 120 PRO A N 1
ATOM 913 C CA . PRO A 1 120 ? -10.662 4.622 18.694 1.00 93.19 120 PRO A CA 1
ATOM 914 C C . PRO A 1 120 ? -9.997 3.244 18.525 1.00 93.19 120 PRO A C 1
ATOM 916 O O . PRO A 1 120 ? -9.825 2.533 19.513 1.00 93.19 120 PRO A O 1
ATOM 919 N N . LEU A 1 121 ? -9.548 2.880 17.315 1.00 93.69 121 LEU A N 1
ATOM 920 C CA . LEU A 1 121 ? -8.738 1.680 17.085 1.00 93.69 121 LEU A CA 1
ATOM 921 C C . LEU A 1 121 ? -7.405 1.693 17.842 1.00 93.69 121 LEU A C 1
ATOM 923 O O . LEU A 1 121 ? -6.873 0.627 18.137 1.00 93.69 121 LEU A O 1
ATOM 927 N N . LEU A 1 122 ? -6.892 2.863 18.242 1.00 91.75 122 LEU A N 1
ATOM 928 C CA . LEU A 1 122 ? -5.697 2.942 19.089 1.00 91.75 122 LEU A CA 1
ATOM 929 C C . LEU A 1 122 ? -5.884 2.242 20.447 1.00 91.75 122 LEU A C 1
ATOM 931 O O . LEU A 1 122 ? -4.906 1.798 21.048 1.00 91.75 122 LEU A O 1
ATOM 935 N N . LEU A 1 123 ? -7.130 2.075 20.911 1.00 92.75 123 LEU A N 1
ATOM 936 C CA . LEU A 1 123 ? -7.449 1.343 22.141 1.00 92.75 123 LEU A CA 1
ATOM 937 C C . LEU A 1 123 ? -7.183 -0.168 22.028 1.00 92.75 123 LEU A C 1
ATOM 939 O O . LEU A 1 123 ? -7.056 -0.835 23.051 1.00 92.75 123 LEU A O 1
ATOM 943 N N . GLN A 1 124 ? -7.050 -0.705 20.809 1.00 93.25 124 GLN A N 1
ATOM 944 C CA . GLN A 1 124 ? -6.677 -2.106 20.566 1.00 93.25 124 GLN A CA 1
ATOM 945 C C . GLN A 1 124 ? -5.197 -2.391 20.888 1.00 93.25 124 GLN A C 1
ATOM 947 O O . GLN A 1 124 ? -4.774 -3.546 20.956 1.00 93.25 124 GLN A O 1
ATOM 952 N N . GLY A 1 125 ? -4.401 -1.342 21.116 1.00 93.56 125 GLY A N 1
ATOM 953 C CA . GLY A 1 125 ? -3.016 -1.440 21.552 1.00 93.56 125 GLY A CA 1
ATOM 954 C C . GLY A 1 125 ? -2.002 -1.604 20.419 1.00 93.56 125 GLY A C 1
ATOM 955 O O . GLY A 1 125 ? -2.325 -1.671 19.233 1.00 93.56 125 GLY A O 1
ATOM 956 N N . LYS A 1 126 ? -0.724 -1.661 20.810 1.00 93.62 126 LYS A N 1
ATOM 957 C CA . LYS A 1 126 ? 0.427 -1.590 19.895 1.00 93.62 126 LYS A CA 1
ATOM 958 C C . LYS A 1 126 ? 0.452 -2.705 18.846 1.00 93.62 126 LYS A C 1
ATOM 960 O O . LYS A 1 126 ? 0.846 -2.447 17.717 1.00 93.62 126 LYS A O 1
ATOM 965 N N . ASN A 1 127 ? 0.026 -3.916 19.204 1.00 95.56 127 ASN A N 1
ATOM 966 C CA . ASN A 1 127 ? 0.024 -5.042 18.266 1.00 95.56 127 ASN A CA 1
ATOM 967 C C . ASN A 1 127 ? -0.981 -4.812 17.135 1.00 95.56 127 ASN A C 1
ATOM 969 O O . ASN A 1 127 ? -0.656 -5.042 15.983 1.00 95.56 127 ASN A O 1
ATOM 973 N N . PHE A 1 128 ? -2.176 -4.295 17.447 1.00 96.31 128 PHE A N 1
ATOM 974 C CA . PHE A 1 128 ? -3.137 -3.923 16.410 1.00 96.31 128 PHE A CA 1
ATOM 975 C C . PHE A 1 128 ? -2.570 -2.837 15.497 1.00 96.31 128 PHE A C 1
ATOM 977 O O . PHE A 1 128 ? -2.686 -2.946 14.284 1.00 96.31 128 PHE A O 1
ATOM 984 N N . TYR A 1 129 ? -1.953 -1.807 16.084 1.00 96.06 129 TYR A N 1
ATOM 985 C CA . TYR A 1 129 ? -1.343 -0.720 15.324 1.00 96.06 129 TYR A CA 1
ATOM 986 C C . TYR A 1 129 ? -0.270 -1.234 14.353 1.00 96.06 129 TYR A C 1
ATOM 988 O O . TYR A 1 129 ? -0.310 -0.880 13.180 1.00 96.06 129 TYR A O 1
ATOM 996 N N . GLY A 1 130 ? 0.645 -2.088 14.828 1.00 97.62 130 GLY A N 1
ATOM 997 C CA . GLY A 1 130 ? 1.680 -2.712 13.997 1.00 97.62 130 GLY A CA 1
ATOM 998 C C . GLY A 1 130 ? 1.080 -3.531 12.858 1.00 97.62 130 GLY A C 1
ATOM 999 O O . GLY A 1 130 ? 1.342 -3.234 11.698 1.00 97.62 130 GLY A O 1
ATOM 1000 N N . ASP A 1 131 ? 0.179 -4.463 13.184 1.00 98.31 131 ASP A N 1
ATOM 1001 C CA . ASP A 1 131 ? -0.477 -5.307 12.180 1.00 98.31 131 ASP A CA 1
ATOM 1002 C C . ASP A 1 131 ? -1.221 -4.469 11.120 1.00 98.31 131 ASP A C 1
ATOM 1004 O O . ASP A 1 131 ? -1.268 -4.839 9.951 1.00 98.31 131 ASP A O 1
ATOM 1008 N N . TYR A 1 132 ? -1.832 -3.348 11.523 1.00 98.56 132 TYR A N 1
ATOM 1009 C CA . TYR A 1 132 ? -2.602 -2.472 10.637 1.00 98.56 132 TYR A CA 1
ATOM 1010 C C . TYR A 1 132 ? -1.715 -1.759 9.617 1.00 98.56 132 TYR A C 1
ATOM 1012 O O . TYR A 1 132 ? -2.019 -1.777 8.423 1.00 98.56 132 TYR A O 1
ATOM 1020 N N . ILE A 1 133 ? -0.632 -1.124 10.076 1.00 98.50 133 ILE A N 1
ATOM 1021 C CA . ILE A 1 133 ? 0.261 -0.381 9.180 1.00 98.50 133 ILE A CA 1
ATOM 1022 C C . ILE A 1 133 ? 1.055 -1.333 8.279 1.00 98.50 133 ILE A C 1
ATOM 1024 O O . ILE A 1 133 ? 1.215 -1.041 7.098 1.00 98.50 133 ILE A O 1
ATOM 1028 N N . GLU A 1 134 ? 1.467 -2.495 8.802 1.00 98.62 134 GLU A N 1
ATOM 1029 C CA . GLU A 1 134 ? 2.128 -3.551 8.025 1.00 98.62 134 GLU A CA 1
ATOM 1030 C C . GLU A 1 134 ? 1.181 -4.098 6.951 1.00 98.62 134 GLU A C 1
ATOM 1032 O O . GLU A 1 134 ? 1.548 -4.160 5.784 1.00 98.62 134 GLU A O 1
ATOM 1037 N N . ALA A 1 135 ? -0.084 -4.377 7.290 1.00 98.75 135 ALA A N 1
ATOM 1038 C CA . ALA A 1 135 ? -1.073 -4.826 6.312 1.00 98.75 135 ALA A CA 1
ATOM 1039 C C . ALA A 1 135 ? -1.276 -3.827 5.158 1.00 98.75 135 ALA A C 1
ATOM 1041 O O . ALA A 1 135 ? -1.432 -4.252 4.012 1.00 98.75 135 ALA A O 1
ATOM 1042 N N . ALA A 1 136 ? -1.281 -2.520 5.431 1.00 98.69 136 ALA A N 1
ATOM 1043 C CA . ALA A 1 136 ? -1.384 -1.505 4.384 1.00 98.69 136 ALA A CA 1
ATOM 1044 C C . ALA A 1 136 ? -0.115 -1.450 3.515 1.00 98.69 136 ALA A C 1
ATOM 1046 O O . ALA A 1 136 ? -0.212 -1.486 2.287 1.00 98.69 136 ALA A O 1
ATOM 1047 N N . GLY A 1 137 ? 1.059 -1.404 4.151 1.00 98.62 137 GLY A N 1
ATOM 1048 C CA . GLY A 1 137 ? 2.355 -1.348 3.475 1.00 98.62 137 GLY A CA 1
ATOM 1049 C C . GLY A 1 137 ? 2.627 -2.563 2.598 1.00 98.62 137 GLY A C 1
ATOM 1050 O O . GLY A 1 137 ? 2.891 -2.418 1.404 1.00 98.62 137 GLY A O 1
ATOM 1051 N N . ASP A 1 138 ? 2.476 -3.760 3.165 1.00 98.75 138 ASP A N 1
ATOM 1052 C CA . ASP A 1 138 ? 2.712 -5.024 2.469 1.00 98.75 138 ASP A CA 1
ATOM 1053 C C . ASP A 1 138 ? 1.770 -5.181 1.273 1.00 98.75 138 ASP A C 1
ATOM 1055 O O . ASP A 1 138 ? 2.157 -5.722 0.243 1.00 98.75 138 ASP A O 1
ATOM 1059 N N . ALA A 1 139 ? 0.519 -4.718 1.373 1.00 98.69 139 ALA A N 1
ATOM 1060 C CA . ALA A 1 139 ? -0.424 -4.818 0.261 1.00 98.69 139 ALA A CA 1
ATOM 1061 C C . ALA A 1 139 ? 0.007 -3.980 -0.949 1.00 98.69 139 ALA A C 1
ATOM 1063 O O . ALA A 1 139 ? -0.107 -4.437 -2.088 1.00 98.69 139 ALA A O 1
ATOM 1064 N N . VAL A 1 140 ? 0.506 -2.769 -0.700 1.00 98.69 140 VAL A N 1
ATOM 1065 C CA . VAL A 1 140 ? 1.010 -1.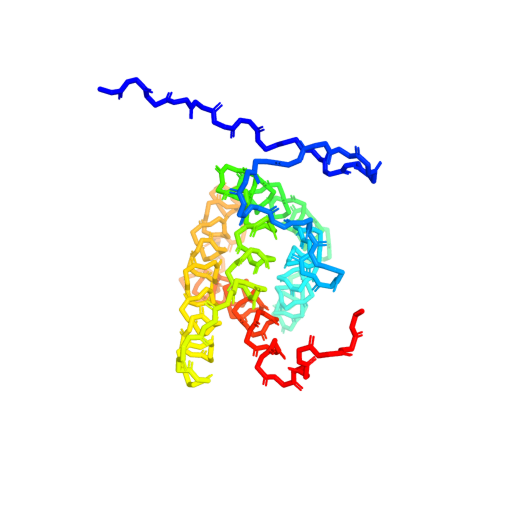869 -1.744 1.00 98.69 140 VAL A CA 1
ATOM 1066 C C . VAL A 1 140 ? 2.315 -2.409 -2.323 1.00 98.69 140 VAL A C 1
ATOM 1068 O O . VAL A 1 140 ? 2.443 -2.504 -3.544 1.00 98.69 140 VAL A O 1
ATOM 1071 N N . HIS A 1 141 ? 3.240 -2.827 -1.456 1.00 98.69 141 HIS A N 1
ATOM 1072 C CA . HIS A 1 141 ? 4.488 -3.479 -1.844 1.00 98.69 141 HIS A CA 1
ATOM 1073 C C . HIS A 1 141 ? 4.230 -4.681 -2.761 1.00 98.69 141 HIS A C 1
ATOM 1075 O O . HIS A 1 141 ? 4.713 -4.722 -3.894 1.00 98.69 141 HIS A O 1
ATOM 1081 N N . ASP A 1 142 ? 3.423 -5.637 -2.296 1.00 98.50 142 ASP A N 1
ATOM 1082 C CA . ASP A 1 142 ? 3.165 -6.886 -3.009 1.00 98.50 142 ASP A CA 1
ATOM 1083 C C . ASP A 1 142 ? 2.514 -6.632 -4.360 1.00 98.50 142 ASP A C 1
ATOM 1085 O O . ASP A 1 142 ? 2.893 -7.265 -5.348 1.00 98.50 142 ASP A O 1
ATOM 1089 N N . LEU A 1 143 ? 1.556 -5.695 -4.417 1.00 98.44 143 LEU A N 1
ATOM 1090 C CA . LEU A 1 143 ? 0.935 -5.307 -5.674 1.00 98.44 143 LEU A CA 1
ATOM 1091 C C . LEU A 1 143 ? 2.011 -4.834 -6.649 1.00 98.44 143 LEU A C 1
ATOM 1093 O O . LEU A 1 143 ? 2.099 -5.391 -7.738 1.00 98.44 143 LEU A O 1
ATOM 1097 N N . ILE A 1 144 ? 2.873 -3.894 -6.262 1.00 97.75 144 ILE A N 1
ATOM 1098 C CA . ILE A 1 144 ? 3.930 -3.360 -7.134 1.00 97.75 144 ILE A CA 1
ATOM 1099 C C . ILE A 1 144 ? 4.901 -4.457 -7.580 1.00 97.75 144 ILE A C 1
ATOM 1101 O O . ILE A 1 144 ? 5.197 -4.558 -8.772 1.00 97.75 144 ILE A O 1
ATOM 1105 N N . VAL A 1 145 ? 5.349 -5.323 -6.669 1.00 96.88 145 VAL A N 1
ATOM 1106 C CA . VAL A 1 145 ? 6.311 -6.390 -6.987 1.00 96.88 145 VAL A CA 1
ATOM 1107 C C . VAL A 1 145 ? 5.752 -7.399 -7.997 1.00 96.88 145 VAL A C 1
ATOM 1109 O O . VAL A 1 145 ? 6.521 -7.979 -8.769 1.00 96.88 145 VAL A O 1
ATOM 1112 N N . THR A 1 146 ? 4.425 -7.532 -8.130 1.00 96.38 146 THR A N 1
ATOM 1113 C CA . THR A 1 146 ? 3.829 -8.348 -9.207 1.00 96.38 146 THR A CA 1
ATOM 1114 C C . THR A 1 146 ? 4.213 -7.892 -10.621 1.00 96.38 146 THR A C 1
ATOM 1116 O O . THR A 1 146 ? 4.146 -8.696 -11.553 1.00 96.38 146 THR A O 1
ATOM 1119 N N . LEU A 1 147 ? 4.688 -6.652 -10.809 1.00 93.44 147 LEU A N 1
ATOM 1120 C CA . LEU A 1 147 ? 5.235 -6.177 -12.087 1.00 93.44 147 LEU A CA 1
ATOM 1121 C C . LEU A 1 147 ? 6.421 -7.014 -12.577 1.00 93.44 147 LEU A C 1
ATOM 1123 O O . LEU A 1 147 ? 6.640 -7.115 -13.785 1.00 93.44 147 LEU A O 1
ATOM 11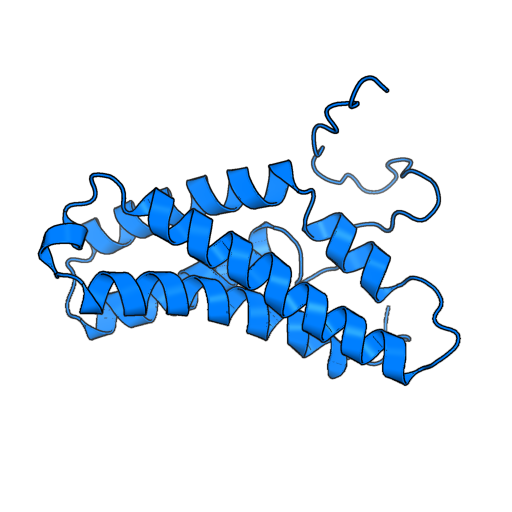27 N N . ASN A 1 148 ? 7.160 -7.654 -11.666 1.00 90.81 148 ASN A N 1
ATOM 1128 C CA . ASN A 1 148 ? 8.243 -8.570 -12.024 1.00 90.81 148 ASN A CA 1
ATOM 1129 C C . ASN A 1 148 ? 7.746 -9.855 -12.693 1.00 90.81 148 ASN A C 1
ATOM 1131 O O . ASN A 1 148 ? 8.500 -10.473 -13.442 1.00 90.81 148 ASN A O 1
ATOM 1135 N N . ALA A 1 149 ? 6.488 -10.238 -12.462 1.00 86.19 149 ALA A N 1
ATOM 1136 C CA . ALA A 1 149 ? 5.858 -11.382 -13.112 1.00 86.19 149 ALA A CA 1
ATOM 1137 C C . ALA A 1 149 ? 5.225 -11.031 -14.473 1.00 86.19 149 ALA A C 1
ATOM 1139 O O . ALA A 1 149 ? 4.799 -11.934 -15.191 1.00 86.19 149 ALA A O 1
ATOM 1140 N N . ARG A 1 150 ? 5.152 -9.742 -14.843 1.00 79.88 150 ARG A N 1
ATOM 1141 C CA . ARG A 1 150 ? 4.622 -9.298 -16.140 1.00 79.88 150 ARG A CA 1
ATOM 1142 C C . ARG A 1 150 ? 5.735 -9.214 -17.186 1.00 79.88 150 ARG A C 1
ATOM 1144 O O . ARG A 1 150 ? 6.804 -8.655 -16.930 1.00 79.88 150 ARG A O 1
ATOM 1151 N N . GLU A 1 151 ? 5.475 -9.745 -18.384 1.00 58.25 151 GLU A N 1
ATOM 1152 C CA . GLU A 1 151 ? 6.351 -9.516 -19.535 1.00 58.25 151 GLU A CA 1
ATOM 1153 C C . GLU A 1 151 ? 6.183 -8.076 -20.063 1.00 58.25 151 GLU A C 1
ATOM 1155 O O . GLU A 1 151 ? 5.050 -7.609 -20.188 1.00 58.25 151 GLU A O 1
ATOM 1160 N N . PRO A 1 152 ? 7.274 -7.374 -20.432 1.00 55.72 152 PRO A N 1
ATOM 1161 C CA . PRO A 1 152 ? 7.221 -5.969 -20.860 1.00 55.72 152 PRO A CA 1
ATOM 1162 C C . PRO A 1 152 ? 6.425 -5.700 -22.147 1.00 55.72 152 PRO A C 1
ATOM 1164 O O . PRO A 1 152 ? 6.122 -4.548 -22.430 1.00 55.72 152 PRO A O 1
ATOM 1167 N N . ASN A 1 153 ? 6.113 -6.735 -22.936 1.00 47.06 153 ASN A N 1
ATOM 1168 C CA . ASN A 1 153 ? 5.543 -6.611 -24.285 1.00 47.06 153 ASN A CA 1
ATOM 1169 C C . ASN A 1 153 ? 4.033 -6.914 -24.359 1.00 47.06 153 ASN A C 1
ATOM 1171 O O . ASN A 1 153 ? 3.522 -7.194 -25.440 1.00 47.06 153 ASN A O 1
ATOM 1175 N N . ALA A 1 154 ? 3.319 -6.904 -23.230 1.00 42.38 154 ALA A N 1
ATOM 1176 C CA . ALA A 1 154 ? 1.880 -7.188 -23.181 1.00 42.38 154 ALA A CA 1
ATOM 1177 C C . ALA A 1 154 ? 0.985 -5.928 -23.114 1.00 42.38 154 ALA A C 1
ATOM 1179 O O . ALA A 1 154 ? -0.160 -6.029 -22.669 1.00 42.38 154 ALA A O 1
ATOM 1180 N N . LEU A 1 155 ? 1.491 -4.760 -23.530 1.00 42.50 155 LEU A N 1
ATOM 1181 C CA . LEU A 1 155 ? 0.739 -3.500 -23.623 1.00 42.50 155 LEU A CA 1
ATOM 1182 C C . LEU A 1 155 ? 0.742 -2.970 -25.056 1.00 42.50 155 LEU A C 1
ATOM 1184 O O . LEU A 1 155 ? 1.848 -2.864 -25.632 1.00 42.50 155 LEU A O 1
#

Secondary structure (DSSP, 8-state):
--------PPP-TTPPPPTTPPPPPTT-SHHHHHHHHHHHHHHHHHHTT--HHHHHHHHHHHHHHHHHHHHHTTHHHHHHHHHHS--SSHHHHHHHHHHHHHHHHHHHHHHHHHHTTT-GGGGG-HHHHHHHHHHHHHHHHHHHHGGGGS-TT--

Foldseek 3Di:
DDDDQPQQDDDDPPDDDPPLWDDFDPCQPLVNLLVLLLVLLLVLCVVVVHDPVLSVLLSVLLSVLSVVLCRSVVLRRVLRSLLQPDDPDPVVSLVSLLVSLQVSLVSSLVSSLVSCVVRPQCVVDDVSNVSSSNSSSNSSSVSSSCSVVDDNPPD

Radius of gyration: 16.83 Å; chains: 1; bounding box: 40×38×47 Å